Protein AF-A0A6A4GDW7-F1 (afdb_monomer)

Nearest PDB structures (foldseek):
  7p0u-assembly2_F  TM=3.571E-01  e=4.404E-01  Orf virus
  7p0u-assembly1_D-2  TM=3.700E-01  e=2.040E+00  Orf virus
  7p0u-assembly2_B  TM=3.218E-01  e=1.928E+00  Orf virus

Secondary structure (DSSP, 8-state):
-HHHHHHHHHHHHHHHHHHTT--HHHHTTPPHHHHHHHHHTTTTTS-HHHHHHHHHHHHHHHHHTTPPP---HHHHHHHHHHHHT--GGGSPPPPPPPPHHHHHHHHHH---

pLDDT: mean 92.51, std 7.59, range [58.91, 98.44]

Radius of gyration: 20.15 Å; Cα contacts (8 Å, |Δi|>4): 98; chains: 1; bounding box: 41×28×58 Å

Solvent-accessible surface area (backbone atoms only — not comparable to full-atom values): 6337 Å² total; per-residue (Å²): 110,74,65,58,54,37,50,53,35,36,50,53,50,52,53,50,38,55,75,72,66,56,51,71,69,53,62,61,50,35,43,35,66,55,52,30,55,58,51,56,72,35,44,57,72,35,34,33,69,57,51,51,52,33,53,52,27,42,49,52,50,37,46,74,72,74,35,71,82,51,74,53,69,68,35,53,52,47,47,53,51,18,38,75,38,29,39,73,85,58,53,78,77,80,76,81,76,89,50,69,70,59,52,52,54,50,56,76,68,52,90,124

Structure (mmCIF, N/CA/C/O backbone):
data_AF-A0A6A4GDW7-F1
#
_entry.id   AF-A0A6A4GDW7-F1
#
loop_
_atom_site.group_PDB
_atom_site.id
_atom_site.type_symbol
_atom_site.label_atom_id
_atom_site.label_alt_id
_atom_site.label_comp_id
_atom_site.label_asym_id
_atom_site.label_entity_id
_atom_site.label_seq_id
_atom_site.pdbx_PDB_ins_code
_atom_site.Cartn_x
_atom_site.Cartn_y
_atom_site.Cartn_z
_atom_site.occupancy
_atom_site.B_iso_or_equiv
_atom_site.auth_seq_id
_atom_site.auth_comp_id
_atom_site.auth_asym_id
_atom_site.auth_atom_id
_atom_site.pdbx_PDB_model_num
ATOM 1 N N . SER A 1 1 ? -6.463 8.582 -16.812 1.00 73.38 1 SER A N 1
ATOM 2 C CA . SER A 1 1 ? -6.054 9.712 -15.947 1.00 73.38 1 SER A CA 1
ATOM 3 C C . SER A 1 1 ? -5.485 9.201 -14.623 1.00 73.38 1 SER A C 1
ATOM 5 O O . SER A 1 1 ? -5.936 8.168 -14.132 1.00 73.38 1 SER A O 1
ATOM 7 N N . THR A 1 2 ? -4.502 9.895 -14.043 1.00 79.44 2 THR A N 1
ATOM 8 C CA . THR A 1 2 ? -3.888 9.582 -12.734 1.00 79.44 2 THR A CA 1
ATOM 9 C C . THR A 1 2 ? -4.916 9.510 -11.600 1.00 79.44 2 THR A C 1
ATOM 11 O O . THR A 1 2 ? -4.784 8.675 -10.707 1.00 79.44 2 THR A O 1
ATOM 14 N N . LEU A 1 3 ? -5.980 10.318 -11.670 1.00 81.62 3 LEU A N 1
ATOM 15 C CA . LEU A 1 3 ? -7.068 10.324 -10.686 1.00 81.62 3 LEU A CA 1
ATOM 16 C C . LEU A 1 3 ? -7.825 8.991 -10.647 1.00 81.62 3 LEU A C 1
ATOM 18 O O . LEU A 1 3 ? -8.044 8.443 -9.572 1.00 81.62 3 LEU A O 1
ATOM 22 N N . VAL A 1 4 ? -8.129 8.420 -11.817 1.00 87.56 4 VAL A N 1
ATOM 23 C CA . VAL A 1 4 ? -8.804 7.115 -11.935 1.00 87.56 4 VAL A CA 1
ATOM 24 C C . VAL A 1 4 ? -7.960 6.008 -11.300 1.00 87.56 4 VAL A C 1
ATOM 26 O O . VAL A 1 4 ? -8.47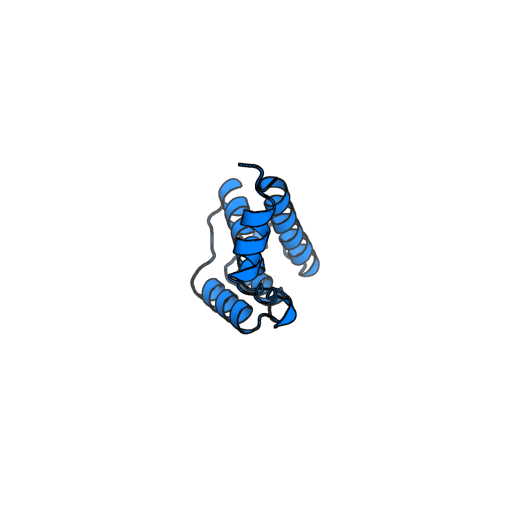6 5.173 -10.567 1.00 87.56 4 VAL A O 1
ATOM 29 N N . ARG A 1 5 ? -6.636 6.028 -11.513 1.00 85.00 5 ARG A N 1
ATOM 30 C CA . ARG A 1 5 ? -5.727 5.051 -10.891 1.00 85.00 5 ARG A CA 1
ATOM 31 C C . ARG A 1 5 ? -5.703 5.177 -9.369 1.00 85.00 5 ARG A C 1
ATOM 33 O O . ARG A 1 5 ? -5.798 4.162 -8.688 1.00 85.00 5 ARG A O 1
ATOM 40 N N . LYS A 1 6 ? -5.617 6.403 -8.839 1.00 87.19 6 LYS A N 1
ATOM 41 C CA . LYS A 1 6 ? -5.676 6.644 -7.388 1.00 87.19 6 LYS A CA 1
ATOM 42 C C . LYS A 1 6 ? -7.001 6.162 -6.798 1.00 87.19 6 LYS A C 1
ATOM 44 O O . LYS A 1 6 ? -6.983 5.469 -5.788 1.00 87.19 6 LYS A O 1
ATOM 49 N N . HIS A 1 7 ? -8.123 6.456 -7.457 1.00 92.44 7 HIS A N 1
ATOM 50 C CA . HIS A 1 7 ? -9.434 5.964 -7.040 1.00 92.44 7 HIS A CA 1
ATOM 51 C C . HIS A 1 7 ? -9.476 4.430 -7.002 1.00 92.44 7 HIS A C 1
ATOM 53 O O . HIS A 1 7 ? -9.851 3.857 -5.985 1.00 92.44 7 HIS A O 1
ATOM 59 N N . ASN A 1 8 ? -8.992 3.760 -8.053 1.00 96.25 8 ASN A N 1
ATOM 60 C CA . ASN A 1 8 ? -8.927 2.297 -8.095 1.00 96.25 8 ASN A CA 1
ATOM 61 C C . ASN A 1 8 ? -8.089 1.711 -6.948 1.00 96.25 8 ASN A C 1
ATOM 63 O O . ASN A 1 8 ? -8.455 0.681 -6.391 1.00 96.25 8 ASN A O 1
ATOM 67 N N . TYR A 1 9 ? -6.980 2.349 -6.567 1.00 97.19 9 TYR A N 1
ATOM 68 C CA . TYR A 1 9 ? -6.157 1.890 -5.443 1.00 97.19 9 TYR A CA 1
ATOM 69 C C . TYR A 1 9 ? -6.852 2.029 -4.088 1.00 97.19 9 TYR A C 1
ATOM 71 O O . TYR A 1 9 ? -6.728 1.128 -3.257 1.00 97.19 9 TYR A O 1
ATOM 79 N N . VAL A 1 10 ? -7.615 3.107 -3.891 1.00 97.62 10 VAL A N 1
ATOM 80 C CA . VAL A 1 10 ? -8.467 3.274 -2.705 1.00 97.62 10 VAL A CA 1
ATOM 81 C C . VAL A 1 10 ? -9.561 2.207 -2.691 1.00 97.62 10 VAL A C 1
ATOM 83 O O . VAL A 1 10 ? -9.739 1.551 -1.674 1.00 97.62 10 VAL A O 1
ATOM 86 N N . GLN A 1 11 ? -10.221 1.941 -3.823 1.00 98.00 11 GLN A N 1
ATOM 87 C CA . GLN A 1 11 ? -11.226 0.873 -3.911 1.00 98.00 11 GLN A CA 1
ATOM 88 C C . GLN A 1 11 ? -10.647 -0.504 -3.566 1.00 98.00 11 GLN A C 1
ATOM 90 O O . GLN A 1 11 ? -11.275 -1.266 -2.840 1.00 98.00 11 GLN A O 1
ATOM 95 N N . LYS A 1 12 ? -9.419 -0.822 -4.002 1.00 98.00 12 LYS A N 1
ATOM 96 C CA . LYS A 1 12 ? -8.774 -2.086 -3.599 1.00 98.00 12 LYS A CA 1
ATOM 97 C C . LYS A 1 12 ? -8.517 -2.166 -2.093 1.00 98.00 12 LYS A C 1
ATOM 99 O O . LYS A 1 12 ? -8.654 -3.248 -1.533 1.00 98.00 12 LYS A O 1
ATOM 104 N N . PHE A 1 13 ? -8.173 -1.049 -1.452 1.00 98.38 13 PHE A N 1
ATOM 105 C CA . PHE A 1 13 ? -8.021 -1.000 0.002 1.00 98.38 13 PHE A CA 1
ATOM 106 C C . PHE A 1 13 ? -9.358 -1.231 0.708 1.00 98.38 13 PHE A C 1
ATOM 108 O O . PHE A 1 13 ? -9.425 -2.059 1.607 1.00 98.38 13 PHE A O 1
ATOM 115 N N . LEU A 1 14 ? -10.427 -0.568 0.256 1.00 98.12 14 LEU A N 1
ATOM 116 C CA . LEU A 1 14 ? -11.770 -0.735 0.819 1.00 98.12 14 LEU A CA 1
ATOM 117 C C . LEU A 1 14 ? -12.292 -2.167 0.649 1.00 98.12 14 LEU A C 1
ATOM 119 O O . LEU A 1 14 ? -12.834 -2.735 1.592 1.00 98.12 14 LEU A O 1
ATOM 123 N N . ASN A 1 15 ? -12.073 -2.778 -0.516 1.00 98.44 15 ASN A N 1
ATOM 124 C CA . ASN A 1 15 ? -12.449 -4.170 -0.758 1.00 98.44 15 ASN A CA 1
ATOM 125 C C . ASN A 1 15 ? -11.688 -5.126 0.165 1.00 98.44 15 ASN A C 1
ATOM 127 O O . ASN A 1 15 ? -12.294 -6.021 0.744 1.00 98.44 15 ASN A O 1
ATOM 131 N N . TRP A 1 16 ? -10.378 -4.925 0.331 1.00 98.38 16 TRP A N 1
ATOM 132 C CA . TRP A 1 16 ? -9.591 -5.707 1.283 1.00 98.38 16 TRP A CA 1
ATOM 133 C C . TRP A 1 16 ? -10.087 -5.506 2.724 1.00 98.38 16 TRP A C 1
ATOM 135 O O . TRP A 1 16 ? -10.331 -6.480 3.429 1.00 98.38 16 TRP A O 1
ATOM 145 N N . ALA A 1 17 ? -10.336 -4.266 3.145 1.00 98.12 17 ALA A N 1
ATOM 146 C CA . ALA A 1 17 ? -10.856 -3.972 4.478 1.00 98.12 17 ALA A CA 1
ATOM 147 C C . ALA A 1 17 ? -12.213 -4.651 4.738 1.00 98.12 17 ALA A C 1
ATOM 149 O O . ALA A 1 17 ? -12.441 -5.179 5.824 1.00 98.12 17 ALA A O 1
ATOM 150 N N . ALA A 1 18 ? -13.084 -4.706 3.725 1.00 98.00 18 ALA A N 1
ATOM 151 C CA . ALA A 1 18 ? -14.339 -5.444 3.796 1.00 98.00 18 ALA A CA 1
ATOM 152 C C . ALA A 1 18 ? -14.115 -6.960 3.949 1.00 98.00 18 ALA A C 1
ATOM 154 O O . ALA A 1 18 ? -14.818 -7.599 4.730 1.00 98.00 18 ALA A O 1
ATOM 155 N N . THR A 1 19 ? -13.118 -7.541 3.264 1.00 98.19 19 THR A N 1
ATOM 156 C CA . THR A 1 19 ? -12.769 -8.965 3.442 1.00 98.19 19 THR A CA 1
ATOM 157 C C . THR A 1 19 ? -12.208 -9.274 4.829 1.00 98.19 19 THR A C 1
ATOM 159 O O . THR A 1 19 ? -12.506 -10.332 5.376 1.00 98.19 19 THR A O 1
ATOM 162 N N . GLU A 1 20 ? -11.477 -8.332 5.427 1.00 97.69 20 GLU A N 1
ATOM 163 C CA . GLU A 1 20 ? -10.969 -8.414 6.806 1.00 97.69 20 GLU A CA 1
ATOM 164 C C . GLU A 1 20 ? -12.037 -8.052 7.858 1.00 97.69 20 GLU A C 1
ATOM 166 O O . GLU A 1 20 ? -11.767 -8.099 9.055 1.00 97.69 20 GLU A O 1
ATOM 171 N N . LYS A 1 21 ? -13.261 -7.707 7.424 1.00 97.62 21 LYS A N 1
ATOM 172 C CA . LYS A 1 21 ? -14.396 -7.309 8.275 1.00 97.62 21 LYS A CA 1
ATOM 173 C C . LYS A 1 21 ? -14.100 -6.102 9.177 1.00 97.62 21 LYS A C 1
ATOM 175 O O . LYS A 1 21 ? -14.634 -6.014 10.280 1.00 97.62 21 LYS A O 1
ATOM 180 N N . LEU A 1 22 ? -13.283 -5.164 8.696 1.00 97.69 22 LEU A N 1
ATOM 181 C CA . LEU A 1 22 ? -12.980 -3.933 9.424 1.00 97.69 22 LEU A CA 1
ATOM 182 C C . LEU A 1 22 ? -14.203 -3.013 9.489 1.00 97.69 22 LEU A C 1
ATOM 184 O O . LEU A 1 22 ? -14.940 -2.836 8.515 1.00 97.69 22 LEU A O 1
ATOM 188 N N . THR A 1 23 ? -14.387 -2.382 10.641 1.00 97.50 23 THR A N 1
ATOM 189 C CA . THR A 1 23 ? -15.402 -1.352 10.860 1.00 97.50 23 THR A C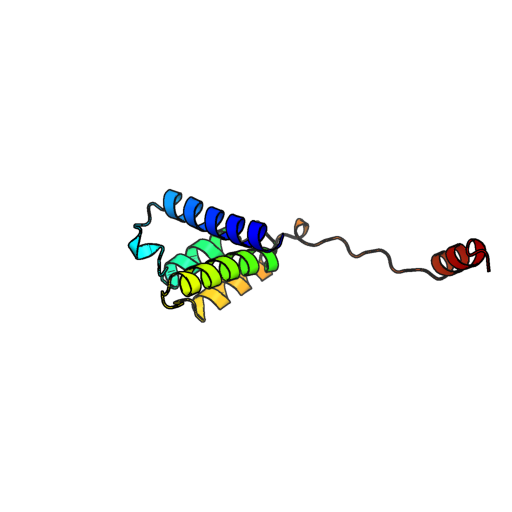A 1
ATOM 190 C C . THR A 1 23 ? -15.008 -0.032 10.185 1.00 97.50 23 THR A C 1
ATOM 192 O O . THR A 1 23 ? -13.820 0.240 9.992 1.00 97.50 23 THR A O 1
ATOM 195 N N . PRO A 1 24 ? -15.964 0.862 9.865 1.00 95.44 24 PRO A N 1
ATOM 196 C CA . PRO A 1 24 ? -15.646 2.163 9.267 1.00 95.44 24 PRO A CA 1
ATOM 197 C C . PRO A 1 24 ? -14.623 2.991 10.065 1.00 95.44 24 PRO A C 1
ATOM 199 O O . PRO A 1 24 ? -13.775 3.654 9.468 1.00 95.44 24 PRO A O 1
ATOM 202 N N . SER A 1 25 ? -14.656 2.902 11.399 1.00 95.44 25 SER A N 1
ATOM 203 C CA . SER A 1 25 ? -13.702 3.553 12.310 1.00 95.44 25 SER A CA 1
ATOM 204 C C . SER A 1 25 ? -12.280 2.995 12.228 1.00 95.44 25 SER A C 1
ATOM 206 O O . SER A 1 25 ? -11.334 3.719 12.512 1.00 95.44 25 SER A O 1
ATOM 208 N N . GLU A 1 26 ? -12.111 1.735 11.824 1.00 96.62 26 GLU A N 1
ATOM 209 C CA . GLU A 1 26 ? -10.794 1.116 11.616 1.00 96.62 26 GLU A CA 1
ATOM 210 C C . GLU A 1 26 ? -10.228 1.400 10.220 1.00 96.62 26 GLU A C 1
ATOM 212 O O . GLU A 1 26 ? -9.032 1.234 9.987 1.00 96.62 26 GLU A O 1
ATOM 217 N N . VAL A 1 27 ? -11.079 1.819 9.281 1.00 96.94 27 VAL A N 1
ATOM 218 C CA . VAL A 1 27 ? -10.698 2.112 7.893 1.00 96.94 27 VAL A CA 1
ATOM 219 C C . VAL A 1 27 ? -10.307 3.580 7.720 1.00 96.94 27 VAL A C 1
ATOM 221 O O . VAL A 1 27 ? -9.441 3.896 6.897 1.00 96.94 27 VAL A O 1
ATOM 224 N N . LEU A 1 28 ? -10.928 4.490 8.478 1.00 96.56 28 LEU A N 1
ATOM 225 C CA . LEU A 1 28 ? -10.713 5.925 8.331 1.00 96.56 28 LEU A CA 1
ATOM 226 C C . LEU A 1 28 ? -10.771 6.673 9.685 1.00 96.56 28 LEU A C 1
ATOM 228 O O . LEU A 1 28 ? -11.866 6.919 10.189 1.00 96.56 28 LEU A O 1
ATOM 232 N N . PRO A 1 29 ? -9.618 7.102 10.241 1.00 97.00 29 PRO A N 1
ATOM 233 C CA . PRO A 1 29 ? -8.258 6.819 9.779 1.00 97.00 29 PRO A CA 1
ATOM 234 C C . PRO A 1 29 ? -7.828 5.386 10.111 1.00 97.00 29 PRO A C 1
ATOM 236 O O . PRO A 1 29 ? -7.937 4.942 11.249 1.00 97.00 29 PRO A O 1
ATOM 239 N N . ALA A 1 30 ? -7.254 4.689 9.131 1.00 97.38 30 ALA A N 1
ATOM 240 C CA . ALA A 1 30 ? -6.611 3.406 9.378 1.00 97.38 30 ALA A CA 1
ATOM 241 C C . ALA A 1 30 ? -5.383 3.565 10.281 1.00 97.38 30 ALA A C 1
ATOM 243 O O . ALA A 1 30 ? -4.533 4.425 10.032 1.00 97.38 30 ALA A O 1
ATOM 244 N N . SER A 1 31 ? -5.279 2.714 11.303 1.00 97.88 31 SER A N 1
ATOM 245 C CA . SER A 1 31 ? -4.099 2.644 12.168 1.00 97.88 31 SER A CA 1
ATOM 246 C C . SER A 1 31 ? -2.875 2.147 11.397 1.00 97.88 31 SER A C 1
ATOM 248 O O . SER A 1 31 ? -2.993 1.504 10.349 1.00 97.88 31 SER A O 1
ATOM 250 N N . GLU A 1 32 ? -1.677 2.388 11.932 1.00 98.06 32 GLU A N 1
ATOM 251 C CA . GLU A 1 32 ? -0.446 1.879 11.324 1.00 98.06 32 GLU A CA 1
ATOM 252 C C . GLU A 1 32 ? -0.452 0.351 11.163 1.00 98.06 32 GLU A C 1
ATOM 254 O O . GLU A 1 32 ? 0.042 -0.170 10.162 1.00 98.06 32 GLU A O 1
ATOM 259 N N . ILE A 1 33 ? -1.069 -0.365 12.107 1.00 98.00 33 ILE A N 1
ATOM 260 C CA . ILE A 1 33 ? -1.221 -1.824 12.069 1.00 98.00 33 ILE A CA 1
ATOM 261 C C . ILE A 1 33 ? -2.093 -2.237 10.878 1.00 98.00 33 ILE A C 1
ATOM 263 O O . ILE A 1 33 ? -1.693 -3.097 10.096 1.00 98.00 33 ILE A O 1
ATOM 267 N N . VAL A 1 34 ? -3.248 -1.591 10.683 1.00 98.31 34 VAL A N 1
ATOM 268 C CA . VAL A 1 34 ? -4.144 -1.870 9.545 1.00 98.31 34 VAL A CA 1
ATOM 269 C C . VAL A 1 34 ? -3.443 -1.576 8.217 1.00 98.31 34 VAL A C 1
ATOM 271 O O . VAL A 1 34 ? -3.491 -2.387 7.290 1.00 98.31 34 VAL A O 1
ATOM 274 N N . LEU A 1 35 ? -2.731 -0.449 8.129 1.00 98.38 35 LEU A N 1
ATOM 275 C CA . LEU A 1 35 ? -1.953 -0.082 6.943 1.00 98.38 35 LEU A CA 1
ATOM 276 C C . LEU A 1 35 ? -0.835 -1.094 6.655 1.00 98.38 35 LEU A C 1
ATOM 278 O O . LEU A 1 35 ? -0.604 -1.444 5.497 1.00 98.38 35 LEU A O 1
ATOM 282 N N . SER A 1 36 ? -0.161 -1.580 7.698 1.00 98.19 36 SER A N 1
ATOM 283 C CA . SER A 1 36 ? 0.903 -2.582 7.601 1.00 98.19 36 SER A CA 1
ATOM 284 C C . SER A 1 36 ? 0.366 -3.940 7.156 1.00 98.19 36 SER A C 1
ATOM 286 O O . SER A 1 36 ? 0.960 -4.569 6.281 1.00 98.19 36 SER A O 1
ATOM 288 N N . ASN A 1 37 ? -0.787 -4.363 7.679 1.00 98.00 37 ASN A N 1
ATOM 289 C CA . ASN A 1 37 ? -1.463 -5.588 7.254 1.00 98.00 37 ASN A CA 1
ATOM 290 C C . ASN A 1 37 ? -1.845 -5.514 5.774 1.00 98.00 37 ASN A C 1
ATOM 292 O O . ASN A 1 37 ? -1.537 -6.430 5.011 1.00 98.00 37 ASN A O 1
ATOM 296 N N . TYR A 1 38 ? -2.412 -4.386 5.333 1.00 98.31 38 TYR A N 1
ATOM 297 C CA . TYR A 1 38 ? -2.696 -4.172 3.917 1.00 98.31 38 TYR A CA 1
ATOM 298 C C . TYR A 1 38 ? -1.420 -4.202 3.068 1.00 98.31 38 TYR A C 1
ATOM 300 O O . TYR A 1 38 ? -1.381 -4.865 2.031 1.00 98.31 38 TYR A O 1
ATOM 308 N N . ALA A 1 39 ? -0.350 -3.532 3.510 1.00 97.94 39 ALA A N 1
ATOM 309 C CA . ALA A 1 39 ? 0.937 -3.536 2.817 1.00 97.94 39 ALA A CA 1
ATOM 310 C C . ALA A 1 39 ? 1.528 -4.955 2.700 1.00 97.94 39 ALA A C 1
ATOM 312 O O . ALA A 1 39 ? 2.086 -5.314 1.663 1.00 97.94 39 ALA A O 1
ATOM 313 N N . ALA A 1 40 ? 1.361 -5.798 3.720 1.00 97.06 40 ALA A N 1
ATOM 314 C CA . ALA A 1 40 ? 1.851 -7.171 3.711 1.00 97.06 40 ALA A CA 1
ATOM 315 C C . ALA A 1 40 ? 1.179 -8.047 2.637 1.00 97.06 40 ALA A C 1
ATOM 317 O O . ALA A 1 40 ? 1.818 -8.965 2.120 1.00 97.06 40 ALA A O 1
ATOM 318 N N . THR A 1 41 ? -0.056 -7.733 2.218 1.00 97.00 41 THR A N 1
ATOM 319 C CA . THR A 1 41 ? -0.771 -8.485 1.162 1.00 97.00 41 THR A CA 1
ATOM 320 C C . THR A 1 41 ? -0.056 -8.481 -0.197 1.00 97.00 41 THR A C 1
ATOM 322 O O . THR A 1 41 ? -0.306 -9.349 -1.037 1.00 97.00 41 THR A O 1
ATOM 325 N N . PHE A 1 42 ? 0.854 -7.526 -0.413 1.00 95.94 42 PHE A N 1
ATOM 326 C CA . PHE A 1 42 ? 1.628 -7.362 -1.644 1.00 95.94 42 PHE A CA 1
ATOM 327 C C . PHE A 1 42 ? 2.915 -8.202 -1.682 1.00 95.94 42 PHE A C 1
ATOM 329 O O . PHE A 1 42 ? 3.493 -8.393 -2.760 1.00 95.94 42 PHE A O 1
ATOM 336 N N . ALA A 1 43 ? 3.382 -8.699 -0.532 1.00 94.56 43 ALA A N 1
ATOM 337 C CA . ALA A 1 43 ? 4.648 -9.419 -0.424 1.00 94.56 43 ALA A CA 1
ATOM 338 C C . ALA A 1 43 ? 4.659 -10.670 -1.320 1.00 94.56 43 ALA A C 1
ATOM 340 O O . ALA A 1 43 ? 3.740 -11.487 -1.280 1.00 94.56 43 ALA A O 1
ATOM 341 N N . GLY A 1 44 ? 5.699 -10.828 -2.147 1.00 91.00 44 GLY A N 1
ATOM 3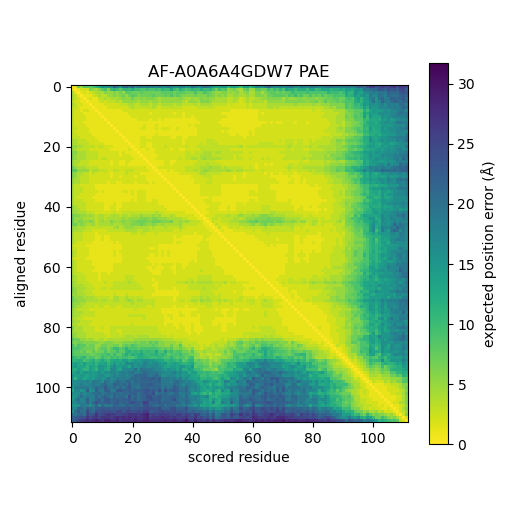42 C CA . GLY A 1 44 ? 5.816 -11.967 -3.069 1.00 91.00 44 GLY A CA 1
ATOM 343 C C . GLY A 1 44 ? 4.898 -11.917 -4.293 1.00 91.00 44 GLY A C 1
ATOM 344 O O . GLY A 1 44 ? 4.983 -12.804 -5.137 1.00 91.00 44 GLY A O 1
ATOM 345 N N . ARG A 1 45 ? 4.027 -10.906 -4.415 1.00 90.12 45 ARG A N 1
ATOM 346 C CA . ARG A 1 45 ? 2.996 -10.842 -5.468 1.00 90.12 45 ARG A CA 1
ATOM 347 C C . ARG A 1 45 ? 3.170 -9.672 -6.425 1.00 90.12 45 ARG A C 1
ATOM 349 O O . ARG A 1 45 ? 2.839 -9.792 -7.599 1.00 90.12 45 ARG A O 1
ATOM 356 N N . THR A 1 46 ? 3.669 -8.536 -5.944 1.00 89.94 46 THR A N 1
ATOM 357 C CA . THR A 1 46 ? 3.773 -7.304 -6.744 1.00 89.94 46 THR A CA 1
ATOM 358 C C . THR A 1 46 ? 5.113 -6.606 -6.556 1.00 89.94 46 THR A C 1
ATOM 360 O O . THR A 1 46 ? 5.774 -6.805 -5.540 1.00 89.94 46 THR A O 1
ATOM 363 N N . ALA A 1 47 ? 5.479 -5.733 -7.498 1.00 90.31 47 ALA A N 1
ATOM 364 C CA . ALA A 1 47 ? 6.617 -4.834 -7.332 1.00 90.31 47 ALA A CA 1
ATOM 365 C C . ALA A 1 47 ? 6.408 -3.893 -6.130 1.00 90.31 47 ALA A C 1
ATOM 367 O O . ALA A 1 47 ? 5.304 -3.384 -5.914 1.00 90.31 47 ALA A O 1
ATOM 368 N N . GLY A 1 48 ? 7.484 -3.579 -5.400 1.00 91.50 48 GLY A N 1
ATOM 369 C CA . GLY A 1 48 ? 7.433 -2.663 -4.251 1.00 91.50 48 GLY A CA 1
ATOM 370 C C . GLY A 1 48 ? 6.871 -1.279 -4.603 1.00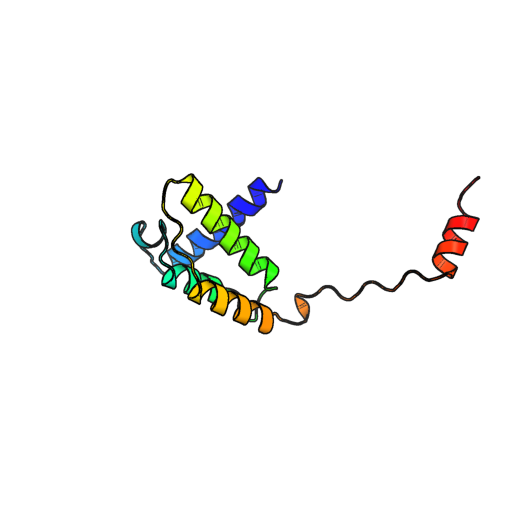 91.50 48 GLY A C 1
ATOM 371 O O . GLY A 1 48 ? 6.086 -0.706 -3.847 1.00 91.50 48 GLY A O 1
ATOM 372 N N . GLY A 1 49 ? 7.177 -0.775 -5.804 1.00 93.06 49 GLY A N 1
ATOM 373 C CA . GLY A 1 49 ? 6.611 0.478 -6.313 1.00 93.06 49 GLY A CA 1
ATOM 374 C C . GLY A 1 49 ? 5.080 0.466 -6.411 1.00 93.06 49 GLY A C 1
ATOM 375 O O . GLY A 1 49 ? 4.437 1.478 -6.132 1.00 93.06 49 GLY A O 1
ATOM 376 N N . THR A 1 50 ? 4.474 -0.681 -6.734 1.00 93.88 50 THR A N 1
ATOM 377 C CA . THR A 1 50 ? 3.013 -0.833 -6.777 1.00 93.88 50 THR A CA 1
ATOM 378 C C . THR A 1 50 ? 2.412 -0.749 -5.377 1.00 93.88 50 THR A C 1
ATOM 380 O O . THR A 1 50 ? 1.461 0.005 -5.178 1.00 93.88 50 THR A O 1
ATOM 383 N N . ALA A 1 51 ? 2.993 -1.442 -4.394 1.00 96.06 51 ALA A N 1
ATOM 384 C CA . ALA A 1 51 ? 2.539 -1.373 -3.004 1.00 96.06 51 ALA A CA 1
ATOM 385 C C . ALA A 1 51 ? 2.603 0.066 -2.458 1.00 96.06 51 ALA A C 1
ATOM 387 O O . ALA A 1 51 ? 1.627 0.575 -1.906 1.00 96.06 51 ALA A O 1
ATOM 388 N N . ARG A 1 52 ? 3.708 0.785 -2.709 1.00 97.06 52 ARG A N 1
ATOM 389 C CA . ARG A 1 52 ? 3.845 2.200 -2.319 1.00 97.06 52 ARG A CA 1
ATOM 390 C C . ARG A 1 52 ? 2.813 3.102 -3.000 1.00 97.06 52 ARG A C 1
ATOM 392 O O . ARG A 1 52 ? 2.284 4.010 -2.361 1.00 97.06 52 ARG A O 1
ATOM 399 N N . ALA A 1 53 ? 2.477 2.845 -4.265 1.00 96.69 53 ALA A N 1
ATOM 400 C CA . ALA A 1 53 ? 1.435 3.593 -4.969 1.00 96.69 53 ALA A CA 1
ATOM 401 C C . ALA A 1 53 ? 0.042 3.382 -4.349 1.00 96.69 53 ALA A C 1
ATOM 403 O O . ALA A 1 53 ?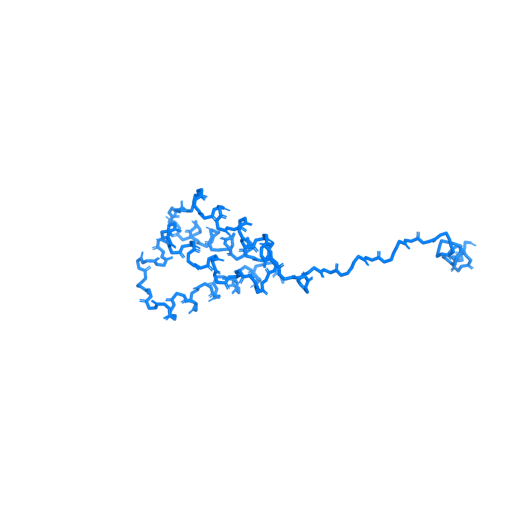 -0.727 4.340 -4.236 1.00 96.69 53 ALA A O 1
ATOM 404 N N . HIS A 1 54 ? -0.261 2.160 -3.899 1.00 97.69 54 HIS A N 1
ATOM 405 C CA . HIS A 1 54 ? -1.481 1.860 -3.152 1.00 97.69 54 HIS A CA 1
ATOM 406 C C . HIS A 1 54 ? -1.549 2.646 -1.837 1.00 97.69 54 HIS A C 1
ATOM 408 O O . HIS A 1 54 ? -2.509 3.384 -1.614 1.00 97.69 54 HIS A O 1
ATOM 414 N N . ILE A 1 55 ? -0.504 2.560 -1.009 1.00 98.00 55 ILE A N 1
ATOM 415 C CA . ILE A 1 55 ? -0.429 3.278 0.273 1.00 98.00 55 ILE A CA 1
ATOM 416 C C . ILE A 1 55 ? -0.498 4.800 0.075 1.00 98.00 55 ILE A C 1
ATOM 418 O O . ILE A 1 55 ? -1.201 5.489 0.808 1.00 98.00 55 ILE A O 1
ATOM 422 N N . SER A 1 56 ? 0.155 5.339 -0.958 1.00 97.62 56 SER A N 1
ATOM 423 C CA . SER A 1 56 ? 0.096 6.768 -1.294 1.00 97.62 56 SER A CA 1
ATOM 424 C C . SER A 1 56 ? -1.319 7.234 -1.666 1.00 97.62 56 SER A C 1
ATOM 426 O O . SER A 1 56 ? -1.730 8.340 -1.297 1.00 97.62 56 SER A O 1
ATOM 428 N N . ALA A 1 57 ? -2.090 6.398 -2.368 1.00 97.88 57 ALA A N 1
ATOM 429 C CA . ALA A 1 57 ? -3.481 6.694 -2.690 1.00 97.88 57 ALA A CA 1
ATOM 430 C C . ALA A 1 57 ? -4.368 6.687 -1.437 1.00 97.88 57 ALA A C 1
ATOM 432 O O . ALA A 1 57 ? -5.155 7.617 -1.267 1.00 97.88 57 ALA A O 1
ATOM 433 N N . VAL A 1 58 ? -4.185 5.710 -0.538 1.00 97.94 58 VAL A N 1
ATOM 434 C CA . VAL A 1 58 ? -4.877 5.665 0.763 1.00 97.94 58 VAL A CA 1
ATOM 435 C C . VAL A 1 58 ? -4.533 6.901 1.593 1.00 97.94 58 VAL A C 1
ATOM 437 O O . VAL A 1 58 ? -5.443 7.602 2.015 1.00 97.94 58 VAL A O 1
ATOM 440 N N . LYS A 1 59 ? -3.247 7.259 1.718 1.00 98.00 59 LYS A N 1
ATOM 441 C CA . LYS A 1 59 ? -2.808 8.487 2.404 1.00 98.00 59 LYS A CA 1
ATOM 442 C C . LYS A 1 59 ? -3.492 9.735 1.853 1.00 98.00 59 LYS A C 1
ATOM 444 O O . LYS A 1 59 ? -4.023 10.540 2.612 1.00 98.00 59 LYS A O 1
ATOM 449 N N . SER A 1 60 ? -3.486 9.887 0.528 1.00 97.31 60 SER A N 1
ATOM 450 C CA . SER A 1 60 ? -4.119 11.028 -0.144 1.00 97.31 60 SER A CA 1
ATOM 451 C C . SER A 1 60 ? -5.621 11.088 0.153 1.00 97.31 60 SER A C 1
ATOM 453 O O . SER A 1 60 ? -6.157 12.164 0.394 1.00 97.31 60 SER A O 1
ATOM 455 N N . TRP A 1 61 ? -6.294 9.935 0.148 1.00 97.38 61 TRP A N 1
ATOM 456 C CA . TRP A 1 61 ? -7.717 9.818 0.453 1.00 97.38 61 TRP A CA 1
ATOM 457 C C . TRP A 1 61 ? -8.036 10.137 1.919 1.00 97.38 61 TRP A C 1
ATOM 459 O O . TRP A 1 61 ? -8.947 10.923 2.167 1.00 97.38 61 TRP A O 1
ATOM 469 N N . THR A 1 62 ? -7.256 9.617 2.872 1.00 97.62 62 THR A N 1
ATOM 470 C CA . THR A 1 62 ? -7.391 9.903 4.310 1.00 97.62 62 THR A CA 1
ATOM 471 C C . THR A 1 62 ? -7.280 11.400 4.595 1.00 97.62 62 THR A C 1
ATOM 473 O O . THR A 1 62 ? -8.169 11.976 5.220 1.00 97.62 62 THR A O 1
ATOM 476 N N . ILE A 1 63 ? -6.233 12.042 4.061 1.00 97.75 63 ILE A N 1
ATOM 477 C CA . ILE A 1 63 ? -6.003 13.485 4.223 1.00 97.75 63 ILE A CA 1
ATOM 478 C C . ILE A 1 63 ? -7.137 14.286 3.575 1.00 97.75 63 ILE A C 1
ATOM 480 O O . ILE A 1 63 ? -7.650 15.225 4.174 1.00 97.75 63 ILE A O 1
ATOM 484 N N . HIS A 1 64 ? -7.575 13.902 2.372 1.00 96.94 64 HIS A N 1
ATOM 485 C CA . HIS A 1 64 ? -8.677 14.575 1.682 1.00 96.94 64 HIS A CA 1
ATOM 486 C C . HIS A 1 64 ? -10.007 14.490 2.449 1.00 96.94 64 HIS A C 1
ATOM 488 O O . HIS A 1 64 ? -10.831 15.394 2.351 1.00 96.94 64 HIS A O 1
ATOM 494 N N . LYS A 1 65 ? -10.218 13.427 3.232 1.00 96.81 65 LYS A N 1
ATOM 495 C CA . LYS A 1 65 ? -11.379 13.274 4.118 1.00 96.81 65 LYS A CA 1
ATOM 496 C C . LYS A 1 65 ? -11.238 14.007 5.459 1.00 96.81 65 LYS A C 1
ATOM 498 O O . LYS A 1 65 ? -12.152 13.928 6.267 1.00 96.81 65 LYS A O 1
ATOM 503 N N . GLY A 1 66 ? -10.135 14.722 5.688 1.00 97.56 66 GLY A N 1
ATOM 504 C CA . GLY A 1 66 ? -9.911 15.507 6.904 1.00 97.56 66 GLY A CA 1
ATOM 505 C C . GLY A 1 66 ? -9.404 14.696 8.097 1.00 97.56 66 GLY A C 1
ATOM 506 O O . GLY A 1 66 ? -9.426 15.193 9.218 1.00 97.56 66 GLY A O 1
ATOM 507 N N . HIS A 1 67 ? -8.942 13.463 7.878 1.00 97.81 67 HIS A N 1
ATOM 508 C CA . HIS A 1 67 ? -8.413 12.613 8.941 1.00 97.81 67 HIS A CA 1
ATOM 509 C C . HIS A 1 67 ? -6.877 12.633 8.977 1.00 97.81 67 HIS A C 1
ATOM 511 O O . HIS A 1 67 ? -6.233 12.793 7.932 1.00 97.81 67 HIS A O 1
ATOM 517 N N . PRO A 1 68 ? -6.264 12.437 10.159 1.00 97.06 68 PRO A N 1
ATOM 518 C CA . PRO A 1 68 ? -4.816 12.357 10.277 1.00 97.06 68 PRO A CA 1
ATOM 519 C C . PRO A 1 68 ? -4.271 11.110 9.573 1.00 97.06 68 PRO A C 1
ATOM 521 O O . PRO A 1 68 ? -4.887 10.044 9.564 1.00 97.06 68 PRO A O 1
ATOM 524 N N . TRP A 1 69 ? -3.077 11.240 9.000 1.00 98.06 69 TRP A N 1
ATOM 525 C CA . TRP A 1 69 ? -2.324 10.099 8.495 1.00 98.06 69 TRP A CA 1
ATOM 526 C C . TRP A 1 69 ? -1.578 9.422 9.648 1.00 98.06 69 TRP A C 1
ATOM 528 O O . TRP A 1 69 ? -0.731 10.055 10.271 1.00 98.06 69 TRP A O 1
ATOM 538 N N . LEU A 1 70 ? -1.866 8.142 9.898 1.00 97.81 70 LEU A N 1
ATOM 539 C CA . LEU A 1 70 ? -1.304 7.382 11.023 1.00 97.81 70 LEU A CA 1
ATOM 540 C C . LEU A 1 70 ? -0.213 6.376 10.614 1.00 97.81 70 LEU A C 1
ATOM 542 O O . LEU A 1 70 ? 0.133 5.511 11.404 1.00 97.81 70 LEU A O 1
ATOM 546 N N . GLY A 1 71 ? 0.310 6.428 9.385 1.00 96.62 71 GLY A N 1
ATOM 547 C CA . GLY A 1 71 ? 1.399 5.537 8.960 1.00 96.62 71 GLY A CA 1
ATOM 548 C C . GLY A 1 71 ? 2.788 6.093 9.297 1.00 96.62 71 GLY A C 1
ATOM 549 O O . GLY A 1 71 ? 3.038 7.270 9.023 1.00 96.62 71 GLY A O 1
ATOM 550 N N . GLY A 1 72 ? 3.692 5.241 9.789 1.00 96.31 72 GLY A N 1
ATOM 551 C CA . GLY A 1 72 ? 5.041 5.594 10.242 1.00 96.31 72 GLY A CA 1
ATOM 552 C C . GLY A 1 72 ? 6.111 4.548 9.881 1.00 96.31 72 GLY A C 1
ATOM 553 O O . GLY A 1 72 ? 6.127 3.998 8.772 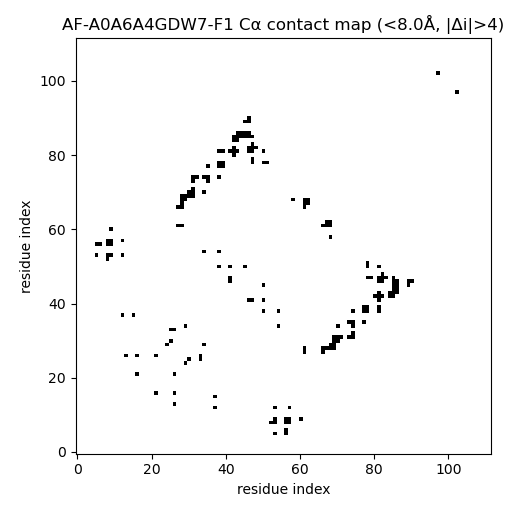1.00 96.31 72 GLY A O 1
ATOM 554 N N . ASP A 1 73 ? 7.047 4.311 10.801 1.00 97.62 73 ASP A N 1
ATOM 555 C CA . ASP A 1 73 ? 8.250 3.502 10.565 1.00 97.62 73 ASP A CA 1
ATOM 556 C C . ASP A 1 73 ? 7.978 2.002 10.437 1.00 97.62 73 ASP A C 1
ATOM 558 O O . ASP A 1 73 ? 8.672 1.308 9.679 1.00 97.62 73 ASP A O 1
ATOM 562 N N . GLN A 1 74 ? 6.952 1.487 11.118 1.00 96.88 74 GLN A N 1
ATOM 563 C CA . GLN A 1 74 ? 6.558 0.088 10.985 1.00 96.88 74 GLN A CA 1
ATOM 564 C C . GLN A 1 74 ? 6.041 -0.163 9.568 1.00 96.88 74 GLN A C 1
ATOM 566 O O . GLN A 1 74 ? 6.496 -1.092 8.894 1.00 96.88 74 GLN A O 1
ATOM 571 N N . LEU A 1 75 ? 5.166 0.714 9.072 1.00 97.94 75 LEU A N 1
ATOM 572 C CA . LEU A 1 75 ? 4.659 0.637 7.704 1.00 97.94 75 LEU A CA 1
ATOM 573 C C . LEU A 1 75 ? 5.798 0.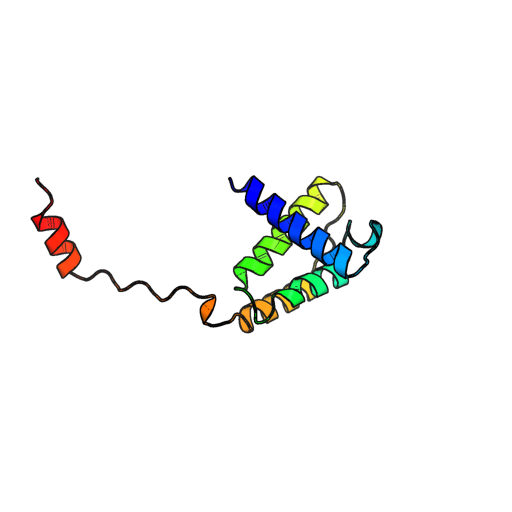718 6.676 1.00 97.94 75 LEU A C 1
ATOM 575 O O . LEU A 1 75 ? 5.835 -0.064 5.722 1.00 97.94 75 LEU A O 1
ATOM 579 N N . ASN A 1 76 ? 6.757 1.626 6.880 1.00 97.50 76 ASN A N 1
ATOM 580 C CA . ASN A 1 76 ? 7.929 1.750 6.009 1.00 97.50 76 ASN A CA 1
ATOM 581 C C . ASN A 1 76 ? 8.782 0.474 6.005 1.00 97.50 76 ASN A C 1
ATOM 583 O O . ASN A 1 76 ? 9.212 0.013 4.944 1.00 97.50 76 ASN A O 1
ATOM 587 N N . SER A 1 77 ? 8.984 -0.135 7.172 1.00 97.75 77 SER A N 1
ATOM 588 C CA . SER A 1 77 ? 9.725 -1.391 7.310 1.00 97.75 77 SER A CA 1
ATOM 589 C C . SER A 1 77 ? 9.050 -2.535 6.551 1.00 97.75 77 SER A C 1
ATOM 591 O O . SER A 1 77 ? 9.721 -3.272 5.822 1.00 97.75 77 SER A O 1
ATOM 593 N N . ILE A 1 78 ? 7.719 -2.637 6.633 1.00 97.56 78 ILE A N 1
ATOM 594 C CA . ILE A 1 78 ? 6.940 -3.619 5.868 1.00 97.56 78 ILE A CA 1
ATOM 595 C C . ILE A 1 78 ? 7.050 -3.364 4.364 1.00 97.56 78 ILE A C 1
ATOM 597 O O . ILE A 1 78 ? 7.323 -4.297 3.612 1.00 97.56 78 ILE A O 1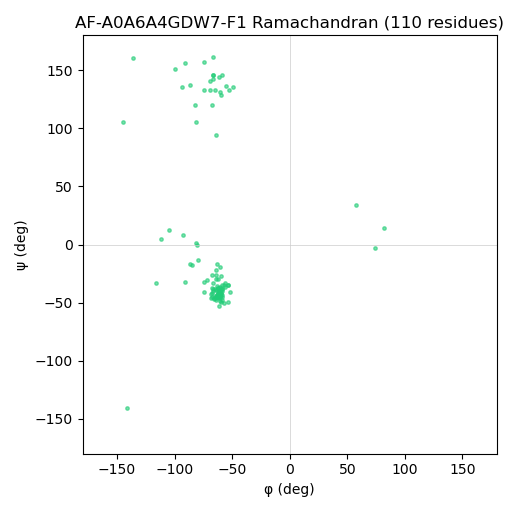
ATOM 601 N N . LEU A 1 79 ? 6.916 -2.116 3.906 1.00 97.56 79 LEU A N 1
ATOM 602 C CA . LEU A 1 79 ? 7.051 -1.772 2.485 1.00 97.56 79 LEU A CA 1
ATOM 603 C C . LEU A 1 79 ? 8.443 -2.106 1.929 1.00 97.56 79 LEU A C 1
ATOM 605 O O . LEU A 1 79 ? 8.557 -2.587 0.801 1.00 97.56 79 LEU A O 1
ATOM 609 N N . ASN A 1 80 ? 9.494 -1.919 2.727 1.00 96.75 80 ASN A N 1
ATOM 610 C CA . ASN A 1 80 ? 10.848 -2.337 2.365 1.00 96.75 80 ASN A CA 1
ATOM 611 C C . ASN A 1 80 ? 10.966 -3.868 2.290 1.00 96.75 80 ASN A C 1
ATOM 613 O O . ASN A 1 80 ? 11.620 -4.401 1.395 1.00 96.75 80 ASN A O 1
ATOM 617 N N . GLY A 1 81 ? 10.303 -4.598 3.191 1.00 96.19 81 GLY A N 1
ATOM 618 C CA . GLY A 1 81 ? 10.185 -6.056 3.110 1.00 96.19 81 GLY A CA 1
ATOM 619 C C . GLY A 1 81 ? 9.447 -6.528 1.851 1.00 96.19 81 GLY A C 1
ATOM 620 O O . GLY A 1 81 ? 9.897 -7.464 1.191 1.00 96.19 81 GLY A O 1
ATOM 621 N N . VAL A 1 82 ? 8.355 -5.854 1.479 1.00 95.94 82 VAL A N 1
ATOM 622 C CA . VAL A 1 82 ? 7.592 -6.126 0.248 1.00 95.94 82 VAL A CA 1
ATOM 623 C C . VAL A 1 82 ? 8.466 -5.937 -0.986 1.00 95.94 82 VAL A C 1
ATOM 625 O O . VAL A 1 82 ? 8.458 -6.790 -1.868 1.00 95.94 82 VAL A O 1
ATOM 628 N N . GLU A 1 83 ? 9.249 -4.859 -1.039 1.00 94.38 83 GLU A N 1
ATOM 629 C CA . GLU A 1 83 ? 10.174 -4.601 -2.144 1.00 94.38 83 GLU A CA 1
ATOM 630 C C . GLU A 1 83 ? 11.248 -5.684 -2.267 1.00 94.38 83 GLU A C 1
ATOM 632 O O . GLU A 1 83 ? 11.468 -6.197 -3.361 1.00 94.38 83 GLU A O 1
ATOM 637 N N . ARG A 1 84 ? 11.859 -6.100 -1.152 1.00 93.50 84 ARG A N 1
ATOM 638 C CA . ARG A 1 84 ? 12.859 -7.183 -1.156 1.00 93.50 84 ARG A CA 1
ATOM 639 C C . ARG A 1 84 ? 12.278 -8.531 -1.577 1.00 93.50 84 ARG A C 1
ATOM 641 O O . ARG A 1 84 ? 12.993 -9.353 -2.137 1.00 93.50 84 ARG A O 1
ATOM 648 N N . ARG A 1 85 ? 10.993 -8.767 -1.306 1.00 92.75 85 ARG A N 1
ATOM 649 C CA . ARG A 1 85 ? 10.271 -9.984 -1.705 1.00 92.75 85 ARG A CA 1
ATOM 650 C C . ARG A 1 85 ? 9.560 -9.845 -3.051 1.00 92.75 85 ARG A C 1
ATOM 652 O O . ARG A 1 85 ? 8.767 -10.722 -3.387 1.00 92.75 85 ARG A O 1
ATOM 659 N N . ALA A 1 86 ? 9.779 -8.767 -3.803 1.00 90.75 86 ALA A N 1
ATOM 660 C CA . ALA A 1 86 ? 9.142 -8.590 -5.100 1.00 90.75 86 ALA A CA 1
ATOM 661 C C . ALA A 1 86 ? 9.549 -9.737 -6.047 1.00 90.75 86 ALA A C 1
ATOM 663 O O . ALA A 1 86 ? 10.738 -10.048 -6.157 1.00 90.75 86 ALA A O 1
ATOM 664 N N . PRO A 1 87 ? 8.592 -10.390 -6.731 1.00 87.12 87 PRO A N 1
ATOM 665 C CA . PRO A 1 87 ? 8.919 -11.507 -7.604 1.00 87.12 87 PRO A CA 1
ATOM 666 C C . PRO A 1 87 ? 9.738 -11.011 -8.808 1.00 87.12 87 PRO A C 1
ATOM 668 O O . PRO A 1 87 ? 9.457 -9.917 -9.311 1.00 87.12 87 PRO A O 1
ATOM 671 N N . PRO A 1 88 ? 10.696 -11.798 -9.335 1.00 84.00 88 PRO A N 1
ATOM 672 C CA . PRO A 1 88 ? 11.482 -11.409 -10.509 1.00 84.00 88 PRO A CA 1
ATOM 673 C C . PRO A 1 88 ? 10.618 -11.010 -11.714 1.00 84.00 88 PRO A C 1
ATOM 675 O O . PRO A 1 88 ? 10.941 -10.063 -12.423 1.00 84.00 88 PRO A O 1
ATOM 678 N N . SER A 1 89 ? 9.465 -11.667 -11.888 1.00 84.25 89 SER A N 1
ATOM 679 C CA . SER A 1 89 ? 8.478 -11.367 -12.936 1.00 84.25 89 SER A CA 1
ATOM 680 C C . SER A 1 89 ? 7.845 -9.975 -12.836 1.00 84.25 89 SER A C 1
ATOM 682 O O . SER A 1 89 ? 7.256 -9.502 -13.805 1.00 84.25 89 SER A O 1
ATOM 684 N N . SER A 1 90 ? 7.950 -9.303 -11.685 1.00 82.06 90 SER A N 1
ATOM 685 C CA . SER A 1 90 ? 7.455 -7.933 -11.512 1.00 82.06 90 SER A CA 1
ATOM 686 C C . SER A 1 90 ? 8.395 -6.872 -12.089 1.00 82.06 90 SER A C 1
ATOM 688 O O . SER A 1 90 ? 7.986 -5.722 -12.266 1.00 82.06 90 SER A O 1
ATOM 690 N N . PHE A 1 91 ? 9.632 -7.250 -12.417 1.00 81.50 91 PHE A N 1
ATOM 691 C CA . PHE A 1 91 ? 10.598 -6.375 -13.060 1.00 81.50 91 PHE A CA 1
ATOM 692 C C . PHE A 1 91 ? 10.541 -6.555 -14.574 1.00 81.50 91 PHE A C 1
ATOM 694 O O . PHE A 1 91 ? 10.501 -7.666 -15.101 1.00 81.50 91 PHE A O 1
ATOM 701 N N . ARG A 1 92 ? 10.550 -5.436 -15.299 1.00 79.62 92 ARG A N 1
ATOM 702 C CA . ARG A 1 92 ? 10.658 -5.464 -16.757 1.00 79.62 92 ARG A CA 1
ATOM 703 C C . ARG A 1 92 ? 12.063 -5.934 -17.124 1.00 79.62 92 ARG A C 1
ATOM 705 O O . ARG A 1 92 ? 13.032 -5.398 -16.590 1.00 79.62 92 ARG A O 1
ATOM 712 N N . THR A 1 93 ? 12.172 -6.873 -18.064 1.00 81.12 93 THR A N 1
ATOM 713 C CA . THR A 1 93 ? 13.471 -7.247 -18.634 1.00 81.12 93 THR A CA 1
ATOM 714 C C . THR A 1 93 ? 14.190 -5.986 -19.125 1.00 81.12 93 THR A C 1
ATOM 716 O O . THR A 1 93 ? 13.548 -5.152 -19.785 1.00 81.12 93 THR A O 1
ATOM 719 N N . PRO A 1 94 ? 15.485 -5.809 -18.804 1.00 81.19 94 PRO A N 1
ATOM 720 C CA . PRO A 1 94 ? 16.260 -4.682 -19.301 1.00 81.19 94 PRO A CA 1
ATOM 721 C C . PRO A 1 94 ? 16.085 -4.544 -20.813 1.00 81.19 94 PRO A C 1
ATOM 723 O O . PRO A 1 94 ? 16.073 -5.538 -21.543 1.00 81.19 94 PRO A O 1
ATOM 726 N N . ARG A 1 95 ? 15.888 -3.313 -21.291 1.00 82.12 95 ARG A N 1
ATOM 727 C CA . ARG A 1 95 ? 15.838 -3.070 -22.735 1.00 82.12 95 ARG A CA 1
ATOM 728 C C . ARG A 1 95 ? 17.226 -3.336 -23.308 1.00 82.12 95 ARG A C 1
ATOM 730 O O . ARG A 1 95 ? 18.218 -2.991 -22.667 1.00 82.12 95 ARG A O 1
ATOM 737 N N . ALA A 1 96 ? 17.287 -3.922 -24.502 1.00 81.88 96 ALA A N 1
ATOM 738 C CA . ALA A 1 96 ? 18.553 -4.054 -25.207 1.00 81.88 96 ALA A CA 1
ATOM 739 C C . ALA A 1 96 ? 19.193 -2.660 -25.366 1.00 81.88 96 ALA A C 1
ATOM 741 O O . ALA A 1 96 ? 18.470 -1.703 -25.676 1.00 81.88 96 ALA A O 1
ATOM 742 N N . PRO A 1 97 ? 20.508 -2.521 -25.130 1.00 84.31 97 PRO A N 1
ATOM 743 C CA . PRO A 1 97 ? 21.195 -1.257 -25.345 1.00 84.31 97 PRO A CA 1
ATOM 744 C C . PRO A 1 97 ? 21.056 -0.825 -26.808 1.00 84.31 97 PRO A C 1
ATOM 746 O O . PRO A 1 97 ? 21.018 -1.656 -27.721 1.00 84.31 97 PRO A O 1
ATOM 749 N N . VAL A 1 98 ? 20.968 0.487 -27.031 1.00 88.00 98 VAL A N 1
ATOM 750 C CA . VAL A 1 98 ? 21.002 1.048 -28.385 1.00 88.00 98 VAL A CA 1
ATOM 751 C C . VAL A 1 98 ? 22.406 0.816 -28.939 1.00 88.00 98 VAL A C 1
ATOM 753 O O . VAL A 1 98 ? 23.382 1.245 -28.331 1.00 88.00 98 VAL A O 1
ATOM 756 N N . LYS A 1 99 ? 22.504 0.087 -30.054 1.00 89.56 99 LYS A N 1
ATOM 757 C CA . LYS A 1 99 ? 23.762 -0.178 -30.757 1.00 89.56 99 LYS A CA 1
ATOM 758 C C . LYS A 1 99 ? 24.003 0.890 -31.818 1.00 89.56 99 LYS A C 1
ATOM 760 O O . LYS A 1 99 ? 23.046 1.469 -32.327 1.00 89.56 99 LYS A O 1
ATOM 765 N N . GLU A 1 100 ? 25.265 1.077 -32.186 1.00 84.56 100 GLU A N 1
ATOM 766 C CA . GLU A 1 100 ? 25.686 1.955 -33.284 1.00 84.56 100 GLU A CA 1
ATOM 767 C C . GLU A 1 100 ? 24.935 1.642 -34.584 1.00 84.56 100 GLU A C 1
ATOM 769 O O . GLU A 1 100 ? 24.378 2.544 -35.197 1.00 84.56 100 GLU A O 1
ATOM 774 N N . SER A 1 101 ? 24.733 0.358 -34.897 1.00 86.06 101 SER A N 1
ATOM 775 C CA . SER A 1 101 ? 23.954 -0.069 -36.065 1.00 86.06 101 SER A CA 1
ATOM 776 C C . SER A 1 101 ? 22.499 0.420 -36.076 1.00 86.06 101 SER A C 1
ATOM 778 O O . SER A 1 101 ? 21.913 0.588 -37.141 1.00 86.06 101 SER A O 1
ATOM 780 N N . HIS A 1 102 ? 21.885 0.674 -34.913 1.00 86.31 102 HIS A N 1
ATOM 781 C CA . HIS A 1 102 ? 20.550 1.279 -34.856 1.00 86.31 102 HIS A CA 1
ATOM 782 C C . HIS A 1 102 ? 20.589 2.776 -35.197 1.00 86.31 102 HIS A C 1
ATOM 784 O O . HIS A 1 102 ? 19.621 3.295 -35.752 1.00 86.31 102 HIS A O 1
ATOM 790 N N . LEU A 1 103 ? 21.686 3.465 -34.863 1.00 89.00 103 LEU A N 1
ATOM 791 C CA . LEU A 1 103 ? 21.905 4.873 -35.205 1.00 89.00 103 LEU A CA 1
ATOM 792 C C . LEU A 1 103 ? 22.243 5.030 -36.691 1.00 89.00 103 LEU A C 1
ATOM 794 O O . LEU A 1 103 ? 21.693 5.915 -37.338 1.00 89.00 103 LEU A O 1
ATOM 798 N N . GLU A 1 104 ? 23.062 4.136 -37.245 1.00 89.88 104 GLU A N 1
ATOM 799 C CA . GLU A 1 104 ? 23.355 4.074 -38.684 1.00 89.88 104 GLU A CA 1
ATOM 800 C C . GLU A 1 104 ? 22.081 3.848 -39.508 1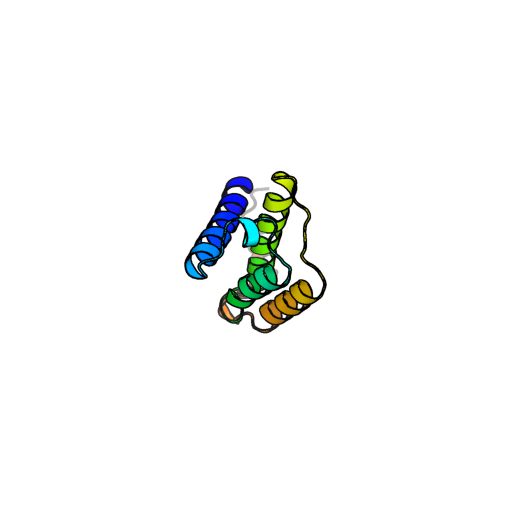.00 89.88 104 GLU A C 1
ATOM 802 O O . GLU A 1 104 ? 21.859 4.515 -40.515 1.00 89.88 104 GLU A O 1
ATOM 807 N N . LEU A 1 105 ? 21.200 2.951 -39.049 1.00 86.31 105 LEU A N 1
ATOM 808 C CA . LEU A 1 105 ? 19.929 2.661 -39.715 1.00 86.31 105 LEU A CA 1
ATOM 809 C C . LEU A 1 105 ? 18.975 3.862 -39.661 1.00 86.31 105 LEU A C 1
ATOM 811 O O . LEU A 1 105 ? 18.329 4.165 -40.663 1.00 86.31 105 LEU A O 1
ATOM 815 N N . LEU A 1 106 ? 18.923 4.574 -38.528 1.00 86.69 106 LEU A N 1
ATOM 816 C CA . LEU A 1 106 ? 18.207 5.849 -38.414 1.00 86.69 106 LEU A CA 1
ATOM 817 C C . LEU A 1 106 ? 18.760 6.885 -39.397 1.00 86.69 106 LEU A C 1
ATOM 819 O O . LEU A 1 106 ? 17.984 7.470 -40.143 1.00 86.69 106 LEU A O 1
ATOM 823 N N . TYR A 1 107 ? 20.081 7.073 -39.433 1.00 84.62 107 TYR A N 1
ATOM 824 C CA . TYR A 1 107 ? 20.734 8.045 -40.311 1.00 84.62 107 TYR A CA 1
ATOM 825 C C . TYR A 1 107 ? 20.479 7.748 -41.794 1.00 84.62 107 TYR A C 1
ATOM 827 O O . TYR A 1 107 ? 20.113 8.645 -42.544 1.00 84.62 107 TYR A O 1
ATOM 835 N N . ALA A 1 108 ? 20.572 6.481 -42.203 1.00 83.38 108 ALA A N 1
ATOM 836 C CA . ALA A 1 108 ? 20.329 6.060 -43.583 1.00 83.38 108 ALA A CA 1
ATOM 837 C C . ALA A 1 108 ? 18.880 6.276 -44.063 1.00 83.38 108 ALA A C 1
ATOM 839 O O . ALA A 1 108 ? 18.644 6.339 -45.266 1.00 83.38 108 ALA A O 1
ATOM 840 N N . HIS A 1 109 ? 17.913 6.374 -43.145 1.00 76.69 109 HIS A N 1
ATOM 841 C CA . HIS A 1 109 ? 16.490 6.562 -43.465 1.00 76.69 109 HIS A CA 1
ATOM 842 C C . HIS A 1 109 ? 15.958 7.940 -43.050 1.00 76.69 109 HIS A C 1
ATOM 844 O O . HIS A 1 109 ? 14.762 8.211 -43.185 1.00 76.69 109 HIS A O 1
ATOM 850 N N . MET A 1 110 ? 16.823 8.824 -42.553 1.00 80.38 110 MET A N 1
ATOM 851 C CA . MET A 1 110 ? 16.505 10.236 -42.422 1.00 80.38 110 MET A CA 1
ATOM 852 C C . MET A 1 110 ? 16.729 10.888 -43.785 1.00 80.38 110 MET A C 1
ATOM 854 O O . MET A 1 110 ? 17.863 11.105 -44.196 1.00 80.38 110 MET A O 1
ATOM 858 N N . ASN A 1 111 ? 15.637 11.197 -44.489 1.00 61.53 111 ASN A N 1
ATOM 859 C CA . ASN A 1 111 ? 15.680 12.119 -45.623 1.00 61.53 111 ASN A CA 1
ATOM 860 C C . ASN A 1 111 ? 16.076 13.506 -45.087 1.00 61.53 111 ASN A C 1
ATOM 862 O O . ASN A 1 111 ? 15.220 14.233 -44.577 1.00 61.53 111 ASN A O 1
ATOM 866 N N . LEU A 1 112 ? 17.370 13.815 -45.139 1.00 58.91 112 LEU A N 1
ATOM 867 C CA . LEU A 1 112 ? 17.929 15.157 -44.973 1.00 58.91 112 LEU A CA 1
ATOM 868 C C . LEU A 1 112 ? 17.972 15.871 -46.324 1.00 58.91 112 LEU A C 1
ATOM 870 O O . LEU A 1 112 ? 18.319 15.205 -47.325 1.00 58.91 112 LEU A O 1
#

Foldseek 3Di:
DVVVVLVVLLVVLVVVCVVVVHDPVCLQVPAQVSLLVQLLVLFLPAALVVSVSSSVSSCVVNVVVVHDHRHDDSSVVSSVNSNVRHDPVNDDDDDDDDDPVNVVVVVVPPPD

Sequence (112 aa):
STLVRKHNYVQKFLNWAATEKLTPSEVLPASEIVLSNYAATFAGRTAGGTARAHISAVKSWTIHKGHPWLGGDQLNSILNGVERRAPPSSFRTPRAPVKESHLELLYAHMNL

Mean predicted aligned error: 6.82 Å

Organism: NCBI:txid1447944

InterPro domains:
  IPR010998 Integrase/recombinase, N-terminal [G3DSA:1.10.150.130] (1-87)